Protein AF-A0A418XB58-F1 (afdb_monomer)

Radius of gyration: 22.67 Å; Cα contacts (8 Å, |Δi|>4): 62; chains: 1; bounding box: 60×21×68 Å

Solvent-accessible surface area (backbone atoms only — not comparable to full-atom values): 7012 Å² total; per-residue (Å²): 107,68,66,56,32,51,50,28,47,51,50,20,53,50,40,47,51,54,39,51,52,54,54,55,60,72,71,47,90,67,87,66,86,38,73,64,57,55,49,52,53,50,52,50,54,52,50,52,52,52,50,49,52,63,50,47,65,55,54,58,71,67,68,64,93,71,75,54,76,69,50,44,52,54,49,50,56,52,49,52,54,39,49,51,25,44,49,50,25,54,50,32,51,52,51,37,53,49,55,50,52,5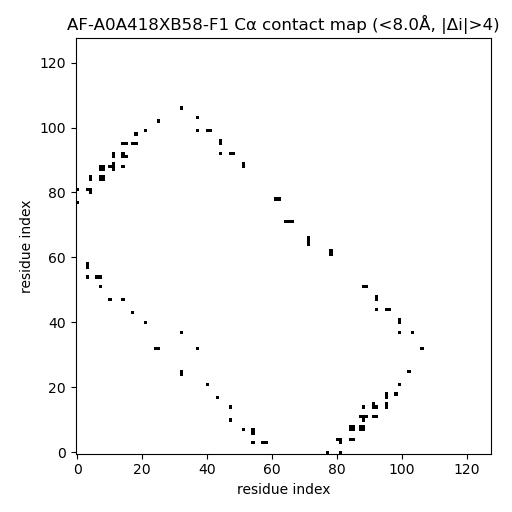3,49,51,51,54,50,55,49,52,55,52,52,53,50,50,52,52,50,51,55,53,50,50,65,72,75,102

pLDDT: mean 87.26, std 10.27, range [47.16, 97.75]

Secondary structure (DSSP, 8-state):
-HHHHHHHHHHHHHHHHHHHHHHHHHHSS-----HHHHHHHHHHHHHHHHHHHHHHHHHHHT-S--S-HHHHHHHHHHHHHHHHHHHHHHHHHHHHHHHHHHHHHHHHHHHHHHHHHHHHHHHHHHH-

Organism: NCBI:txid2320866

Sequence (128 aa):
MEDLIKNYTASASIVLQDNEALAAASSGLREIFSRSVINEHKEKVRNHFQILLKLDEQYTKHLSPQGTINELSMKSAQIQILSQARSMFVGAIKNYESSLTELEGQFQFKVSTTLAIVAILISILLTG

Foldseek 3Di:
DVVLLVLLQVLLVVLLVLLVVVVVVLPDPPPPPDPVVLVVLVVVLVVLVVSLVVSVVVLVVLPDDDDDPVVSVVSVVVNVSSVVSSVSSVVSSVVSVVSSVVVVVVVVVVVVVVVVVVVVVVVVVVVD

Mean predicted aligned error: 7.24 Å

Structure (mmCIF, N/CA/C/O backbone):
data_AF-A0A418XB58-F1
#
_entry.id   AF-A0A418XB58-F1
#
loop_
_atom_site.group_PDB
_atom_site.id
_atom_site.type_symbol
_atom_site.label_atom_id
_atom_site.label_alt_id
_atom_site.label_comp_id
_atom_site.label_asym_id
_atom_site.label_entity_id
_atom_site.label_seq_id
_atom_site.pdbx_PDB_ins_code
_atom_site.Cartn_x
_atom_site.Cartn_y
_atom_site.Cartn_z
_atom_site.occupancy
_atom_site.B_iso_or_equiv
_atom_site.auth_seq_id
_atom_site.auth_comp_id
_atom_site.auth_asym_id
_atom_site.auth_atom_id
_atom_site.pdbx_PDB_model_num
ATOM 1 N N . MET A 1 1 ? -18.679 -2.342 14.914 1.00 83.00 1 MET A N 1
ATOM 2 C CA . MET A 1 1 ? -17.247 -2.130 15.233 1.00 83.00 1 MET A CA 1
ATOM 3 C C . MET A 1 1 ? -16.408 -3.321 14.785 1.00 83.00 1 MET A C 1
ATOM 5 O O . MET A 1 1 ? -15.390 -3.104 14.145 1.00 83.00 1 MET A O 1
ATOM 9 N N . GLU A 1 2 ? -16.864 -4.554 15.022 1.00 88.25 2 GLU A N 1
ATOM 10 C CA . GLU A 1 2 ? -16.243 -5.768 14.460 1.00 88.25 2 GLU A CA 1
ATOM 11 C C . GLU A 1 2 ? -16.133 -5.738 12.930 1.00 88.25 2 GLU A C 1
ATOM 13 O O . GLU A 1 2 ? -15.065 -6.024 12.398 1.00 88.25 2 GLU A O 1
ATOM 18 N N . ASP A 1 3 ? -17.175 -5.284 12.223 1.00 92.38 3 ASP A N 1
ATOM 19 C CA . ASP A 1 3 ? -17.118 -5.127 10.760 1.00 92.38 3 ASP A CA 1
ATOM 20 C C . ASP A 1 3 ? -16.016 -4.163 10.313 1.00 92.38 3 ASP A C 1
ATOM 22 O O . ASP A 1 3 ? -15.322 -4.412 9.334 1.00 92.38 3 ASP A O 1
ATOM 26 N N . LEU A 1 4 ? -15.813 -3.073 11.055 1.00 92.75 4 LEU A N 1
ATOM 27 C CA . LEU A 1 4 ? -14.755 -2.102 10.781 1.00 92.75 4 LEU A CA 1
ATOM 28 C C . LEU A 1 4 ? -13.371 -2.713 11.000 1.00 92.75 4 LEU A C 1
ATOM 30 O O . LEU A 1 4 ? -12.507 -2.555 10.144 1.00 92.75 4 LEU A O 1
ATOM 34 N N . ILE A 1 5 ? -13.179 -3.452 12.098 1.00 92.88 5 ILE A N 1
ATOM 35 C CA . ILE A 1 5 ? -11.943 -4.203 12.360 1.00 92.88 5 ILE A CA 1
ATOM 36 C C . ILE A 1 5 ? -11.669 -5.157 11.192 1.00 92.88 5 ILE A C 1
ATOM 38 O O . ILE A 1 5 ? -10.593 -5.111 10.600 1.00 92.88 5 ILE A O 1
ATOM 42 N N . LYS A 1 6 ? -12.669 -5.956 10.800 1.00 95.81 6 LYS A N 1
ATOM 43 C CA . LYS A 1 6 ? -12.570 -6.895 9.678 1.00 95.81 6 LYS A CA 1
ATOM 44 C C . LYS A 1 6 ? -12.224 -6.186 8.369 1.00 95.81 6 LYS A C 1
ATOM 46 O O . LYS A 1 6 ? -11.354 -6.660 7.645 1.00 95.81 6 LYS A O 1
ATOM 51 N N . ASN A 1 7 ? -12.859 -5.053 8.079 1.00 96.12 7 ASN A N 1
ATOM 52 C CA . ASN A 1 7 ? -12.620 -4.287 6.858 1.00 96.12 7 ASN A CA 1
ATOM 53 C C . ASN A 1 7 ? -11.213 -3.678 6.826 1.00 96.12 7 ASN A C 1
ATOM 55 O O . ASN A 1 7 ? -10.558 -3.740 5.786 1.00 96.12 7 ASN A O 1
ATOM 59 N N . TYR A 1 8 ? -10.715 -3.149 7.949 1.00 96.44 8 TYR A N 1
ATOM 60 C CA . TYR A 1 8 ? -9.336 -2.667 8.052 1.00 96.44 8 TYR A CA 1
ATOM 61 C C . TYR A 1 8 ? -8.328 -3.801 7.849 1.00 96.44 8 TYR A C 1
ATOM 63 O O . TYR A 1 8 ? -7.417 -3.673 7.034 1.00 96.44 8 TYR A O 1
ATOM 71 N N . THR A 1 9 ? -8.512 -4.933 8.533 1.00 95.44 9 THR A N 1
ATOM 72 C CA . THR A 1 9 ? -7.612 -6.089 8.413 1.00 95.44 9 THR A CA 1
ATOM 73 C C . THR A 1 9 ? -7.641 -6.698 7.009 1.00 95.44 9 THR A C 1
ATOM 75 O O . THR A 1 9 ? -6.586 -6.997 6.453 1.00 95.44 9 THR A O 1
ATOM 78 N N . ALA A 1 10 ? -8.822 -6.841 6.401 1.00 97.31 10 ALA A N 1
ATOM 79 C CA . ALA A 1 10 ? -8.956 -7.337 5.034 1.00 97.31 10 ALA A CA 1
ATOM 80 C C . ALA A 1 10 ? -8.285 -6.392 4.028 1.00 97.31 10 ALA A C 1
ATOM 82 O O . ALA A 1 10 ? -7.522 -6.847 3.180 1.00 97.31 10 ALA A O 1
ATOM 83 N N . SER A 1 11 ? -8.496 -5.079 4.165 1.00 96.62 11 SER A N 1
ATOM 84 C CA . SER A 1 11 ? -7.859 -4.087 3.292 1.00 96.62 11 SER A CA 1
ATOM 85 C C . SER A 1 11 ? -6.335 -4.083 3.453 1.00 96.62 11 SER A C 1
ATOM 87 O O . SER A 1 11 ? -5.619 -4.015 2.459 1.00 96.62 11 SER A O 1
ATOM 89 N N . ALA A 1 12 ? -5.823 -4.249 4.679 1.00 95.50 12 ALA A N 1
ATOM 90 C CA . ALA A 1 12 ? -4.390 -4.417 4.926 1.00 95.50 12 ALA A CA 1
ATOM 91 C C . ALA A 1 12 ? -3.827 -5.651 4.206 1.00 95.50 12 ALA A C 1
ATOM 93 O O . ALA A 1 12 ? -2.783 -5.563 3.567 1.00 95.50 12 ALA A O 1
ATOM 94 N N . SER A 1 13 ? -4.538 -6.781 4.254 1.00 97.25 13 SER A N 1
ATOM 95 C CA . SER A 1 13 ? -4.133 -7.999 3.545 1.00 97.25 13 SER A CA 1
ATOM 96 C C . SER A 1 13 ? -4.095 -7.807 2.028 1.00 97.25 13 SER A C 1
ATOM 98 O O . SER A 1 13 ? -3.183 -8.317 1.384 1.00 97.25 13 SER A O 1
ATOM 100 N N . ILE A 1 14 ? -5.055 -7.075 1.457 1.00 97.38 14 ILE A N 1
ATOM 101 C CA . ILE A 1 14 ? -5.083 -6.783 0.015 1.00 97.38 14 ILE A CA 1
ATOM 102 C C . ILE A 1 14 ? -3.890 -5.901 -0.372 1.00 97.38 14 ILE A C 1
ATOM 104 O O . ILE A 1 14 ? -3.216 -6.188 -1.355 1.00 97.38 14 ILE A O 1
ATOM 108 N N . VAL A 1 15 ? -3.571 -4.874 0.424 1.00 97.25 15 VAL A N 1
ATOM 109 C CA . VAL A 1 15 ? -2.386 -4.033 0.180 1.00 97.25 15 VAL A CA 1
ATOM 110 C C . VAL A 1 15 ? -1.098 -4.849 0.207 1.00 97.25 15 VAL A C 1
ATOM 112 O O . VAL A 1 15 ? -0.222 -4.633 -0.626 1.00 97.25 15 VAL A O 1
ATOM 115 N N . LEU A 1 16 ? -0.971 -5.787 1.149 1.00 95.88 16 LEU A N 1
ATOM 116 C CA . LEU A 1 16 ? 0.199 -6.661 1.216 1.00 95.88 16 LEU A CA 1
ATOM 117 C C . LEU A 1 16 ? 0.325 -7.527 -0.044 1.00 95.88 16 LEU A C 1
ATOM 119 O O . LEU A 1 16 ? 1.413 -7.598 -0.605 1.00 95.88 16 LEU A O 1
ATOM 123 N N . GLN A 1 17 ? -0.779 -8.092 -0.540 1.00 96.06 17 GLN A N 1
ATOM 124 C CA . GLN A 1 17 ? -0.795 -8.854 -1.797 1.00 96.06 17 GLN A CA 1
ATOM 125 C C . GLN A 1 17 ? -0.419 -7.990 -3.009 1.00 96.06 17 GLN A C 1
ATOM 127 O O . GLN A 1 17 ? 0.358 -8.416 -3.862 1.00 96.06 17 GLN A O 1
ATOM 132 N N . ASP A 1 18 ? -0.925 -6.757 -3.081 1.00 95.00 18 ASP A N 1
ATOM 133 C CA . ASP A 1 18 ? -0.559 -5.815 -4.143 1.00 95.00 18 ASP A CA 1
ATOM 134 C C . ASP A 1 18 ? 0.928 -5.425 -4.083 1.00 95.00 18 ASP A C 1
ATOM 136 O O . ASP A 1 18 ? 1.575 -5.271 -5.124 1.00 95.00 18 ASP A O 1
ATOM 140 N N . ASN A 1 19 ? 1.486 -5.292 -2.876 1.00 93.38 19 ASN A N 1
ATOM 141 C CA . ASN A 1 19 ? 2.906 -5.017 -2.678 1.00 93.38 19 ASN A CA 1
ATOM 142 C C . ASN A 1 19 ? 3.784 -6.225 -3.054 1.00 93.38 19 ASN A C 1
ATOM 144 O O . ASN A 1 19 ? 4.833 -6.066 -3.676 1.00 93.38 19 ASN A O 1
ATOM 148 N N . GLU A 1 20 ? 3.343 -7.444 -2.742 1.00 90.94 20 GLU A N 1
ATOM 149 C CA . GLU A 1 20 ? 3.996 -8.675 -3.202 1.00 90.94 20 GLU A CA 1
ATOM 150 C C 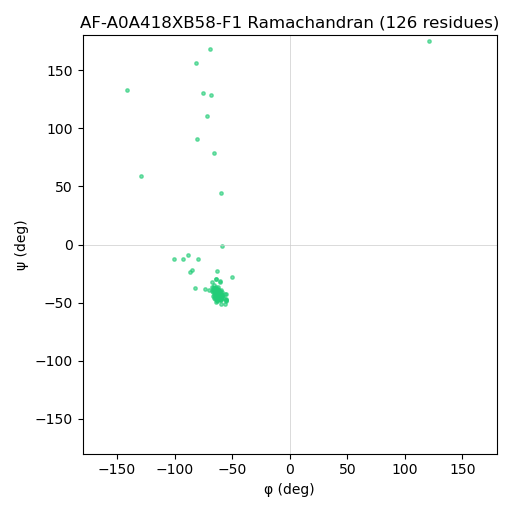. GLU A 1 20 ? 3.974 -8.780 -4.732 1.00 90.94 20 GLU A C 1
ATOM 152 O O . GLU A 1 20 ? 4.989 -9.117 -5.342 1.00 90.94 20 GLU A O 1
ATOM 157 N N . ALA A 1 21 ? 2.856 -8.420 -5.372 1.00 89.56 21 ALA A N 1
ATOM 158 C CA . ALA A 1 21 ? 2.755 -8.378 -6.829 1.00 89.56 21 ALA A CA 1
ATOM 159 C C . ALA A 1 21 ? 3.723 -7.353 -7.447 1.00 89.56 21 ALA A C 1
ATOM 161 O O . ALA A 1 21 ? 4.357 -7.643 -8.464 1.00 89.56 21 ALA A O 1
ATOM 162 N N . LEU A 1 22 ? 3.893 -6.186 -6.813 1.00 88.88 22 LEU A N 1
ATOM 163 C CA . LEU A 1 22 ? 4.888 -5.187 -7.214 1.00 88.88 22 LEU A CA 1
ATOM 164 C C . LEU A 1 22 ? 6.324 -5.740 -7.113 1.00 88.88 22 LEU A C 1
ATOM 166 O O . LEU A 1 22 ? 7.123 -5.559 -8.033 1.00 88.88 22 LEU A O 1
ATOM 170 N N . ALA A 1 23 ? 6.646 -6.446 -6.026 1.00 85.31 23 ALA A N 1
ATOM 171 C CA . ALA A 1 23 ? 7.956 -7.071 -5.832 1.00 85.31 23 ALA A CA 1
ATOM 172 C C . ALA A 1 23 ? 8.217 -8.227 -6.820 1.00 85.31 23 ALA A C 1
ATOM 174 O O . ALA A 1 23 ? 9.331 -8.397 -7.320 1.00 85.31 23 ALA A O 1
ATOM 175 N N . ALA A 1 24 ? 7.193 -9.014 -7.154 1.00 83.75 24 ALA A N 1
ATOM 176 C CA . ALA A 1 24 ? 7.293 -10.058 -8.173 1.00 83.75 24 ALA A CA 1
ATOM 177 C C . ALA A 1 24 ? 7.519 -9.462 -9.573 1.00 83.75 24 ALA A C 1
ATOM 179 O O . ALA A 1 24 ? 8.328 -9.970 -10.352 1.00 83.75 24 ALA A O 1
ATOM 180 N N . ALA A 1 25 ? 6.854 -8.344 -9.882 1.00 76.50 25 ALA A N 1
ATOM 181 C CA . ALA A 1 25 ? 7.056 -7.629 -11.137 1.00 76.50 25 ALA A CA 1
ATOM 182 C C . ALA A 1 25 ? 8.485 -7.071 -11.270 1.00 76.50 25 ALA A C 1
ATOM 184 O O . ALA A 1 25 ? 8.983 -6.946 -12.387 1.00 76.50 25 ALA A O 1
ATOM 185 N N . SER A 1 26 ? 9.156 -6.738 -10.159 1.00 72.19 26 SER A N 1
ATOM 186 C CA . SER A 1 26 ? 10.503 -6.144 -10.185 1.00 72.19 26 SER A CA 1
ATOM 187 C C . SER A 1 26 ? 11.635 -7.162 -10.285 1.00 72.19 26 SER A C 1
ATOM 189 O O . SER A 1 26 ? 12.728 -6.824 -10.740 1.00 72.19 26 SER A O 1
ATOM 191 N N . SER A 1 27 ? 11.378 -8.412 -9.899 1.00 69.12 27 SER A N 1
ATOM 192 C CA . SER A 1 27 ? 12.370 -9.492 -9.845 1.00 69.12 27 SER A CA 1
ATOM 193 C C . SER A 1 27 ? 12.440 -10.341 -11.124 1.00 69.12 27 SER A C 1
ATOM 195 O O . SER A 1 27 ? 13.398 -11.092 -11.318 1.00 69.12 27 SER A O 1
ATOM 197 N N . GLY A 1 28 ? 11.476 -10.208 -12.040 1.00 60.59 28 GLY A N 1
ATOM 198 C CA . GLY A 1 28 ? 11.494 -10.900 -13.329 1.00 60.59 28 GLY A CA 1
ATOM 199 C C . GLY A 1 28 ? 12.488 -10.300 -14.333 1.00 60.59 28 GLY A C 1
ATOM 200 O O . GLY A 1 28 ? 12.428 -9.118 -14.649 1.00 60.59 28 GLY A O 1
ATOM 201 N N . LEU A 1 29 ? 13.319 -11.148 -14.954 1.00 47.16 29 LEU A N 1
ATOM 202 C CA . LEU A 1 29 ? 14.175 -10.842 -16.124 1.00 47.16 29 LEU A CA 1
ATOM 203 C C . LEU A 1 29 ? 13.405 -10.355 -17.375 1.00 47.16 29 LEU A C 1
ATOM 205 O O . LEU A 1 29 ? 14.012 -10.059 -18.402 1.00 47.16 29 LEU A O 1
ATOM 209 N N . ARG A 1 30 ? 12.068 -10.267 -17.323 1.00 51.31 30 ARG A N 1
ATOM 210 C CA . ARG A 1 30 ? 11.264 -9.605 -18.356 1.00 51.31 30 ARG A CA 1
ATOM 211 C C . ARG A 1 30 ? 11.297 -8.102 -18.113 1.00 51.31 30 ARG A C 1
ATOM 213 O O . ARG A 1 30 ? 10.488 -7.533 -17.393 1.00 51.31 30 ARG A O 1
ATOM 220 N N . GLU A 1 31 ? 12.281 -7.513 -18.764 1.00 52.97 31 GLU A N 1
ATOM 221 C CA . GLU A 1 31 ? 12.745 -6.131 -18.800 1.00 52.97 31 GLU A CA 1
ATOM 222 C C . GLU A 1 31 ? 11.713 -5.087 -19.281 1.00 52.97 31 GLU A C 1
ATOM 224 O O . GLU A 1 31 ? 12.022 -4.197 -20.066 1.00 52.97 31 GLU A O 1
ATOM 229 N N . ILE A 1 32 ? 10.466 -5.159 -18.817 1.00 53.72 32 ILE A N 1
ATOM 230 C CA . ILE A 1 32 ? 9.473 -4.111 -19.064 1.00 53.72 32 ILE A CA 1
ATOM 231 C C . ILE A 1 32 ? 8.848 -3.710 -17.731 1.00 53.72 32 ILE A C 1
ATOM 233 O O . ILE A 1 32 ? 7.634 -3.743 -17.533 1.00 53.72 32 ILE A O 1
ATOM 237 N N . PHE A 1 33 ? 9.703 -3.250 -16.814 1.00 62.75 33 PHE A N 1
ATOM 238 C CA . PHE A 1 33 ? 9.274 -2.270 -15.822 1.00 62.75 33 PHE A CA 1
ATOM 239 C C . PHE A 1 33 ? 8.953 -0.987 -16.598 1.00 62.75 33 PHE A C 1
ATOM 241 O O . PHE A 1 33 ? 9.787 -0.108 -16.772 1.00 62.75 33 PHE A O 1
ATOM 248 N N . SER A 1 34 ? 7.780 -0.941 -17.224 1.00 69.69 34 SER A N 1
ATOM 249 C CA . SER A 1 34 ? 7.348 0.233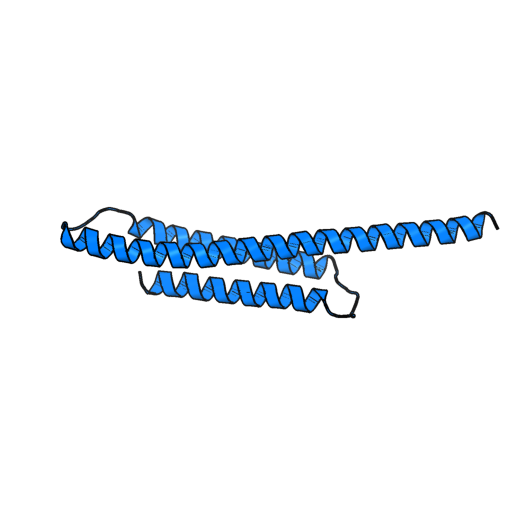 -17.972 1.00 69.69 34 SER A CA 1
ATOM 250 C C . SER A 1 34 ? 6.779 1.262 -17.010 1.00 69.69 34 SER A C 1
ATOM 252 O O . SER A 1 34 ? 6.227 0.929 -15.958 1.00 69.69 34 SER A O 1
ATOM 254 N N . ARG A 1 35 ? 6.803 2.529 -17.430 1.00 79.00 35 ARG A N 1
ATOM 255 C CA . ARG A 1 35 ? 6.025 3.587 -16.770 1.00 79.00 35 ARG A CA 1
ATOM 256 C C . ARG A 1 35 ? 4.555 3.190 -16.573 1.00 79.00 35 ARG A C 1
ATOM 258 O O . ARG A 1 35 ? 3.944 3.649 -15.621 1.00 79.00 35 ARG A O 1
ATOM 265 N N . SER A 1 36 ? 4.000 2.328 -17.433 1.00 82.56 36 SER A N 1
ATOM 266 C CA . SER A 1 36 ? 2.626 1.831 -17.304 1.00 82.56 36 SER A CA 1
ATOM 267 C C . SER A 1 36 ? 2.413 0.999 -16.040 1.00 82.56 36 SER A C 1
ATOM 269 O O . SER A 1 36 ? 1.428 1.222 -15.349 1.00 82.56 36 SER A O 1
ATOM 271 N N . VAL A 1 37 ? 3.331 0.081 -15.716 1.00 84.50 37 VAL A N 1
ATOM 272 C CA . VAL A 1 37 ? 3.239 -0.762 -14.507 1.00 84.50 37 VAL A CA 1
ATOM 273 C C . VAL A 1 37 ? 3.350 0.110 -13.260 1.00 84.50 37 VAL A C 1
ATOM 275 O O . VAL A 1 37 ? 2.513 0.041 -12.366 1.00 84.50 37 VAL A O 1
ATOM 278 N N . ILE A 1 38 ? 4.333 1.010 -13.237 1.00 86.69 38 ILE A N 1
ATOM 279 C CA . ILE A 1 38 ? 4.498 1.987 -12.157 1.00 86.69 38 ILE A CA 1
ATOM 280 C C . ILE A 1 38 ? 3.214 2.811 -11.954 1.00 86.69 38 ILE A C 1
ATOM 282 O O . ILE A 1 38 ? 2.734 2.946 -10.830 1.00 86.69 38 ILE A O 1
ATOM 286 N N . ASN A 1 39 ? 2.628 3.327 -13.039 1.00 89.38 39 ASN A N 1
ATOM 287 C CA . ASN A 1 39 ? 1.396 4.111 -12.978 1.00 89.38 39 ASN A CA 1
ATOM 288 C C . ASN A 1 39 ? 0.197 3.280 -12.494 1.00 89.38 39 ASN A C 1
ATOM 290 O O . ASN A 1 39 ? -0.604 3.780 -11.711 1.00 89.38 39 ASN A O 1
ATOM 294 N N . GLU A 1 40 ? 0.083 2.013 -12.903 1.00 91.88 40 GLU A N 1
ATOM 295 C CA . GLU A 1 40 ? -0.959 1.107 -12.406 1.00 91.88 40 GLU A CA 1
ATOM 296 C C . GLU A 1 40 ? -0.861 0.934 -10.884 1.00 91.88 40 GLU A C 1
ATOM 298 O O . GLU A 1 40 ? -1.854 1.075 -10.167 1.00 91.88 40 GLU A O 1
ATOM 303 N N . HIS A 1 41 ? 0.343 0.680 -10.368 1.00 93.31 41 HIS A N 1
ATOM 304 C CA . HIS A 1 41 ? 0.557 0.525 -8.931 1.00 93.31 41 HIS A CA 1
ATOM 305 C C . HIS A 1 41 ? 0.346 1.846 -8.164 1.00 93.31 41 HIS A C 1
ATOM 307 O O . HIS A 1 41 ? -0.197 1.819 -7.058 1.00 93.31 41 HIS A O 1
ATOM 313 N N . LYS A 1 42 ? 0.650 3.010 -8.763 1.00 93.44 42 LYS A N 1
ATOM 314 C CA . LYS A 1 42 ? 0.285 4.328 -8.203 1.00 93.44 42 LYS A CA 1
ATOM 315 C C . LYS A 1 42 ? -1.225 4.497 -8.049 1.00 93.44 42 LYS A C 1
ATOM 317 O O . LYS A 1 42 ? -1.686 4.951 -7.000 1.00 93.44 42 LYS A O 1
ATOM 322 N N . GLU A 1 43 ? -1.998 4.093 -9.053 1.00 95.94 43 GLU A N 1
ATOM 323 C CA . GLU A 1 43 ? -3.461 4.120 -8.967 1.00 95.94 43 GLU A CA 1
ATOM 324 C C . GLU A 1 43 ? -3.985 3.147 -7.900 1.00 95.94 43 GLU A C 1
ATOM 326 O O . GLU A 1 43 ? -4.891 3.499 -7.144 1.00 95.94 43 GLU A O 1
ATOM 331 N N . LYS A 1 44 ? -3.373 1.964 -7.739 1.00 95.88 44 LYS A N 1
ATOM 332 C CA . LYS A 1 44 ? -3.709 1.046 -6.631 1.00 95.88 44 LYS A CA 1
ATOM 333 C C . LYS A 1 44 ? -3.465 1.688 -5.264 1.00 95.88 44 LYS A C 1
ATOM 335 O O . LYS A 1 44 ? -4.359 1.659 -4.421 1.00 95.88 44 LYS A O 1
ATOM 340 N N . VAL A 1 45 ? -2.309 2.324 -5.050 1.00 95.81 45 VAL A N 1
ATOM 341 C CA . VAL A 1 45 ? -2.016 3.067 -3.806 1.00 95.81 45 VAL A CA 1
ATOM 342 C C . VAL A 1 45 ? -3.071 4.151 -3.560 1.00 95.81 45 VAL A C 1
ATOM 344 O O . VAL A 1 45 ? -3.622 4.240 -2.460 1.00 95.81 45 VAL A O 1
ATOM 347 N N . ARG A 1 46 ? -3.428 4.928 -4.591 1.00 95.94 46 ARG A N 1
ATOM 348 C CA . ARG A 1 46 ? -4.484 5.950 -4.509 1.00 95.94 46 ARG A CA 1
ATOM 349 C C . ARG A 1 46 ? -5.835 5.351 -4.105 1.00 95.94 46 ARG A C 1
ATOM 351 O O . ARG A 1 46 ? -6.513 5.912 -3.243 1.00 95.94 46 ARG A O 1
ATOM 358 N N . ASN A 1 47 ? -6.215 4.214 -4.683 1.00 96.94 47 ASN A N 1
ATOM 359 C CA . ASN A 1 47 ? -7.455 3.513 -4.345 1.00 96.94 47 ASN A CA 1
ATOM 360 C C . ASN A 1 47 ? -7.458 3.034 -2.887 1.00 96.94 47 ASN A C 1
ATOM 362 O O . ASN A 1 47 ? -8.455 3.216 -2.187 1.00 96.94 47 ASN A O 1
ATOM 366 N N . HIS A 1 48 ? -6.335 2.507 -2.391 1.00 97.06 48 HIS A N 1
ATOM 367 C CA . HIS A 1 48 ? -6.200 2.106 -0.987 1.00 97.06 48 HIS A CA 1
ATOM 368 C C . HIS A 1 48 ? -6.343 3.287 -0.026 1.00 97.06 48 HIS A C 1
ATOM 370 O O . HIS A 1 48 ? -7.042 3.172 0.981 1.00 97.06 48 HIS A O 1
ATOM 376 N N . PHE A 1 49 ? -5.793 4.457 -0.368 1.00 95.75 49 PHE A N 1
ATOM 377 C CA . PHE A 1 49 ? -6.036 5.687 0.393 1.00 95.75 49 PHE A CA 1
ATOM 378 C C . PHE A 1 49 ? -7.512 6.105 0.388 1.00 95.75 49 PHE A C 1
ATOM 380 O O . PHE A 1 49 ? -8.037 6.510 1.424 1.00 95.75 49 PHE A O 1
ATOM 387 N N . GLN A 1 50 ? -8.214 5.982 -0.741 1.00 96.81 50 GLN A N 1
ATOM 388 C CA . GLN A 1 50 ? -9.651 6.273 -0.787 1.00 96.81 50 GLN A CA 1
ATOM 389 C C . GLN A 1 50 ? -10.465 5.315 0.091 1.00 96.81 50 GLN A C 1
ATOM 391 O O . GLN A 1 50 ? -11.422 5.740 0.739 1.00 96.81 50 GLN A O 1
ATOM 396 N N . ILE A 1 51 ? -10.091 4.033 0.136 1.00 96.56 51 ILE A N 1
ATOM 397 C CA . ILE A 1 51 ? -10.706 3.051 1.037 1.00 96.56 51 ILE A CA 1
ATOM 398 C C 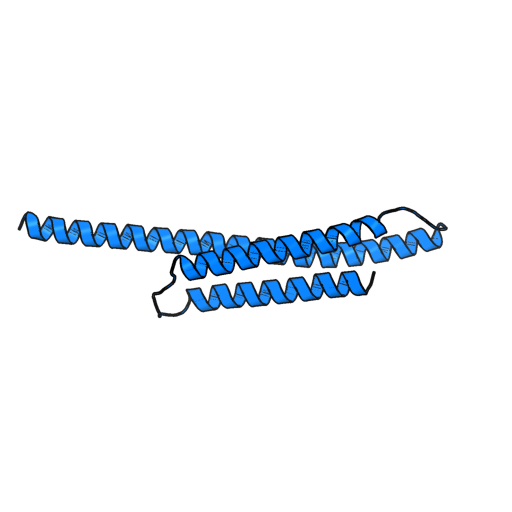. ILE A 1 51 ? -10.432 3.436 2.495 1.00 96.56 51 ILE A C 1
ATOM 400 O O . ILE A 1 51 ? -11.367 3.468 3.293 1.00 96.56 51 ILE A O 1
ATOM 404 N N . LEU A 1 52 ? -9.188 3.795 2.831 1.00 95.81 52 LEU A N 1
ATOM 405 C CA . LEU A 1 52 ? -8.815 4.260 4.170 1.00 95.81 52 LEU A CA 1
ATOM 406 C C . LEU A 1 52 ? -9.663 5.457 4.610 1.00 95.81 52 LEU A C 1
ATOM 408 O O . LEU A 1 52 ? -10.214 5.423 5.705 1.00 95.81 52 LEU A O 1
ATOM 412 N N . LEU A 1 53 ? -9.834 6.467 3.752 1.00 94.19 53 LEU A N 1
ATOM 413 C CA . LEU A 1 53 ? -10.665 7.637 4.057 1.00 94.19 53 LEU A CA 1
ATOM 414 C C . LEU A 1 53 ? -12.122 7.247 4.350 1.00 94.19 53 LEU A C 1
ATOM 416 O O . LEU A 1 53 ? -12.683 7.674 5.356 1.00 94.19 53 LEU A O 1
ATOM 420 N N . LYS A 1 54 ? -12.715 6.373 3.526 1.00 95.00 54 LYS A N 1
ATOM 421 C CA . LYS A 1 54 ? -14.091 5.884 3.736 1.00 95.00 54 LYS A CA 1
ATOM 422 C C . LYS A 1 54 ? -14.252 5.110 5.045 1.00 95.00 54 LYS A C 1
ATOM 424 O O . LYS A 1 54 ? -15.306 5.184 5.677 1.00 95.00 54 LYS A O 1
ATOM 429 N N . LEU A 1 55 ? -13.241 4.337 5.440 1.00 94.06 55 LEU A N 1
ATOM 430 C CA . LEU A 1 55 ? -13.255 3.618 6.715 1.00 94.06 55 LEU A CA 1
ATOM 431 C C . LEU A 1 55 ? -13.038 4.578 7.895 1.00 94.06 55 LEU A C 1
ATOM 433 O O . LEU A 1 55 ? -13.730 4.459 8.905 1.00 94.06 55 LEU A O 1
ATOM 437 N N . ASP A 1 56 ? -12.168 5.578 7.748 1.00 92.44 56 ASP A N 1
ATOM 438 C CA . ASP A 1 56 ? -11.890 6.588 8.777 1.00 92.44 56 ASP A CA 1
ATOM 439 C C . ASP A 1 56 ? -13.111 7.481 9.071 1.00 92.44 56 ASP A C 1
ATOM 441 O O . ASP A 1 56 ? -13.385 7.827 10.226 1.00 92.44 56 ASP A O 1
ATOM 445 N N . GLU A 1 57 ? -13.924 7.787 8.060 1.00 92.62 57 GLU A N 1
ATOM 446 C CA . GLU A 1 57 ? -15.222 8.448 8.250 1.00 92.62 57 GLU A CA 1
ATOM 447 C C . GLU A 1 57 ? -16.182 7.630 9.128 1.00 92.62 57 GLU A C 1
ATOM 449 O O . GLU A 1 57 ? -17.000 8.189 9.858 1.00 92.62 57 GLU A O 1
ATOM 454 N N . GLN A 1 58 ? -16.107 6.299 9.084 1.00 90.81 58 GLN A N 1
ATOM 455 C CA . GLN A 1 58 ? -16.907 5.434 9.952 1.00 90.81 58 GLN A CA 1
ATOM 456 C C . GLN A 1 58 ? -16.261 5.275 11.333 1.00 90.81 58 GLN A C 1
ATOM 458 O O . GLN A 1 58 ? -16.964 5.276 12.343 1.00 90.81 58 GLN A O 1
ATOM 463 N N . TYR A 1 59 ? -14.929 5.202 11.390 1.00 88.31 59 TYR A N 1
ATOM 464 C CA . TYR A 1 59 ? -14.149 5.169 12.626 1.00 88.31 59 TYR A CA 1
ATOM 465 C C . TYR A 1 59 ? -14.464 6.363 13.533 1.00 88.31 59 TYR A C 1
ATOM 467 O O . TYR A 1 59 ? -14.758 6.191 14.716 1.00 88.31 59 TYR A O 1
ATOM 475 N N . THR A 1 60 ? -14.475 7.574 12.972 1.00 86.94 60 THR A N 1
ATOM 476 C CA . THR A 1 60 ? -14.721 8.814 13.727 1.00 86.94 60 THR A CA 1
ATOM 477 C C . THR A 1 60 ? -16.093 8.852 14.402 1.00 86.94 60 THR A C 1
ATOM 479 O O . THR A 1 60 ? -16.208 9.373 15.512 1.00 86.94 60 THR A O 1
ATOM 482 N N . LYS A 1 61 ? -17.114 8.211 13.818 1.00 85.56 61 LYS A N 1
ATOM 483 C CA . LYS A 1 61 ? -18.458 8.085 14.420 1.00 85.56 61 LYS A CA 1
ATOM 484 C C . LYS A 1 61 ? -18.453 7.288 15.726 1.00 85.56 61 LYS A C 1
ATOM 486 O O . LYS A 1 61 ? -19.351 7.445 16.549 1.00 85.56 61 LYS A O 1
ATOM 491 N N . HIS A 1 62 ? -17.446 6.445 15.941 1.00 82.19 62 HIS A N 1
ATOM 492 C CA . HIS A 1 62 ? -17.317 5.644 17.155 1.00 82.19 62 HIS A CA 1
ATOM 493 C C . HIS A 1 62 ? -16.560 6.350 18.287 1.00 82.19 62 HIS A C 1
ATOM 495 O O . HIS A 1 62 ? -16.589 5.855 19.414 1.00 82.19 62 HIS A O 1
ATOM 501 N N . LEU A 1 63 ? -15.946 7.512 18.034 1.00 80.12 63 LEU A N 1
ATOM 502 C CA . LEU A 1 63 ? -15.109 8.219 19.011 1.00 80.12 63 LEU A CA 1
ATOM 503 C C . LEU A 1 63 ? -15.897 9.032 20.047 1.00 80.12 63 LEU A C 1
ATOM 505 O O . LEU A 1 63 ? -15.327 9.461 21.047 1.00 80.12 63 LEU A O 1
ATOM 509 N N . SER A 1 64 ? -17.200 9.246 19.851 1.00 78.00 64 SER A N 1
ATOM 510 C CA . SER A 1 64 ? -18.002 10.031 20.793 1.00 78.00 64 SER A CA 1
ATOM 511 C C . SER A 1 64 ? -18.165 9.306 22.139 1.00 78.00 64 SER A C 1
ATOM 513 O O . SER A 1 64 ? -18.603 8.149 22.150 1.00 78.00 64 SER A O 1
ATOM 515 N N . PRO A 1 65 ? -17.882 9.951 23.285 1.00 70.94 65 PRO A N 1
ATOM 516 C CA . PRO A 1 65 ? -18.150 9.370 24.595 1.00 70.94 65 PRO A CA 1
ATOM 517 C C . PRO A 1 65 ? -19.664 9.361 24.827 1.00 70.94 65 PRO A C 1
ATOM 519 O O . PRO A 1 65 ? -20.296 10.404 24.955 1.00 70.94 65 PRO A O 1
ATOM 522 N N . GLN A 1 66 ? -20.259 8.173 24.822 1.00 71.69 66 GLN A N 1
ATOM 523 C CA . GLN A 1 66 ? -21.670 7.963 25.134 1.00 71.69 66 GLN A CA 1
ATOM 524 C C . GLN A 1 66 ? -21.780 6.675 25.946 1.00 71.69 66 GLN A C 1
ATOM 526 O O . GLN A 1 66 ? -21.174 5.672 25.559 1.00 71.69 66 GLN A O 1
ATOM 531 N N . GLY A 1 67 ? -22.532 6.724 27.045 1.00 75.81 67 GLY A N 1
ATOM 532 C CA . GLY A 1 67 ? -22.771 5.590 27.938 1.00 75.81 67 GLY A CA 1
ATOM 533 C C . GLY A 1 67 ? -22.317 5.825 29.380 1.00 75.81 67 GLY A C 1
ATOM 534 O O . GLY A 1 67 ? -21.730 6.849 29.730 1.00 75.81 67 GLY A O 1
ATOM 535 N N . THR A 1 68 ? -22.626 4.846 30.218 1.00 82.38 68 THR A N 1
ATOM 536 C CA . THR A 1 68 ? -22.190 4.702 31.610 1.00 82.38 68 THR A CA 1
ATOM 537 C C . THR A 1 68 ? -20.687 4.397 31.708 1.00 82.38 68 THR A C 1
ATOM 539 O O . THR A 1 68 ? -20.034 4.062 30.721 1.00 82.38 68 THR A O 1
ATOM 542 N N . ILE A 1 69 ? -20.109 4.476 32.914 1.00 78.69 69 ILE A N 1
ATOM 543 C CA . ILE A 1 69 ? -18.668 4.238 33.151 1.00 78.69 69 ILE A CA 1
ATOM 544 C C . ILE A 1 69 ? -18.215 2.854 32.647 1.00 78.69 69 ILE A C 1
ATOM 546 O O . ILE A 1 69 ? -17.168 2.742 32.007 1.00 78.69 69 ILE A O 1
ATOM 550 N N . ASN A 1 70 ? -19.010 1.806 32.884 1.00 79.75 70 ASN A N 1
ATOM 551 C CA . ASN A 1 70 ? -18.687 0.450 32.425 1.00 79.75 70 ASN A CA 1
ATOM 552 C C . ASN A 1 70 ? -18.740 0.337 30.892 1.00 79.75 70 ASN A C 1
ATOM 554 O O . ASN A 1 70 ? -17.856 -0.266 30.283 1.00 79.75 70 ASN A O 1
ATOM 558 N N . GLU A 1 71 ? -19.727 0.973 30.258 1.00 82.38 71 GLU A N 1
ATOM 559 C CA . GLU A 1 71 ? -19.854 1.014 28.796 1.00 82.38 71 GLU A CA 1
ATOM 560 C C . GLU A 1 71 ? -18.705 1.800 28.151 1.00 82.38 71 GLU A C 1
ATOM 562 O O . GLU A 1 71 ? -18.181 1.387 27.117 1.00 82.38 71 GLU A O 1
ATOM 567 N N . LEU A 1 72 ? -18.246 2.882 28.787 1.00 82.81 72 LEU A N 1
ATOM 568 C CA . LEU A 1 72 ? -17.075 3.646 28.351 1.00 82.81 72 LEU A CA 1
ATOM 569 C C . LEU A 1 72 ? -15.784 2.821 28.435 1.00 82.81 72 LEU A C 1
ATOM 571 O O . LEU A 1 72 ? -14.959 2.897 27.524 1.00 82.81 72 LEU A O 1
ATOM 575 N N . SER A 1 73 ? -15.613 2.007 29.482 1.00 83.31 73 SER A N 1
ATOM 576 C CA . SER A 1 73 ? -14.453 1.116 29.623 1.00 83.31 73 SER A CA 1
ATOM 577 C C . SER A 1 73 ? -14.415 0.053 28.518 1.00 83.31 73 SER A C 1
ATOM 579 O O . SER A 1 73 ? -13.4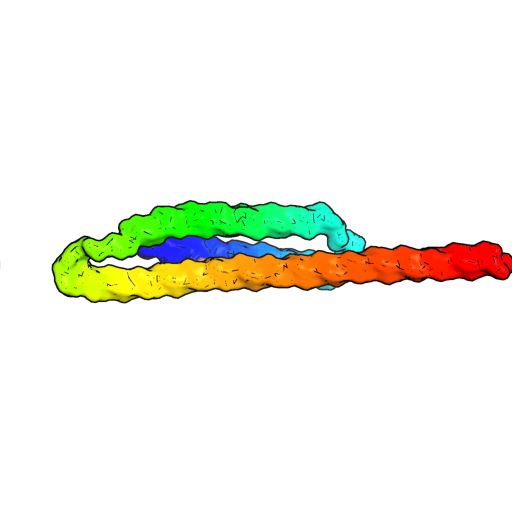05 -0.080 27.822 1.00 83.31 73 SER A O 1
ATOM 581 N N . MET A 1 74 ? -15.536 -0.637 28.277 1.00 83.69 74 MET A N 1
ATOM 582 C CA . MET A 1 74 ? -15.636 -1.617 27.188 1.00 83.69 74 MET A CA 1
ATOM 583 C C . MET A 1 74 ? -15.440 -0.965 25.816 1.00 83.69 74 MET A C 1
ATOM 585 O O . MET A 1 74 ? -14.695 -1.480 24.982 1.00 83.69 74 MET A O 1
ATOM 589 N N . LYS A 1 75 ? -16.053 0.201 25.586 1.00 85.81 75 LYS A N 1
ATOM 590 C CA . LYS A 1 75 ? -15.901 0.958 24.340 1.00 85.81 75 LYS A CA 1
ATOM 591 C C . LYS A 1 75 ? -14.455 1.403 24.114 1.00 85.81 75 LYS A C 1
ATOM 593 O O . LYS A 1 75 ? -13.975 1.332 22.988 1.00 85.81 75 LYS A O 1
ATOM 598 N N . SER A 1 76 ? -13.745 1.803 25.170 1.00 86.62 76 SER A N 1
ATOM 599 C CA . SER A 1 76 ? -12.321 2.149 25.105 1.00 86.62 76 SER A CA 1
ATOM 600 C C . SER A 1 76 ? -11.473 0.965 24.628 1.00 86.62 76 SER A C 1
ATOM 602 O O . SER A 1 76 ? -10.688 1.110 23.690 1.00 86.62 76 SER A O 1
ATOM 604 N N . ALA A 1 77 ? -11.696 -0.230 25.186 1.00 87.75 77 ALA A N 1
ATOM 605 C CA . ALA A 1 77 ? -11.007 -1.444 24.744 1.00 87.75 77 ALA A CA 1
ATOM 606 C C . ALA A 1 77 ? -11.296 -1.771 23.266 1.00 87.75 77 ALA A C 1
ATOM 608 O O . ALA A 1 77 ? -10.382 -2.077 22.502 1.00 87.75 77 ALA A O 1
ATOM 609 N N . GLN A 1 78 ? -12.551 -1.640 22.824 1.00 88.94 78 GLN A N 1
ATOM 610 C CA . GLN A 1 78 ? -12.912 -1.869 21.421 1.00 88.94 78 GLN A CA 1
ATOM 611 C C . GLN A 1 78 ? -12.281 -0.832 20.473 1.00 88.94 78 GLN A C 1
ATOM 613 O O . GLN A 1 78 ? -11.806 -1.196 19.396 1.00 88.94 78 GLN A O 1
ATOM 618 N N . ILE A 1 79 ? -12.214 0.442 20.879 1.00 90.44 79 ILE A N 1
ATOM 619 C CA . ILE A 1 79 ? -11.536 1.503 20.117 1.00 90.44 79 ILE A CA 1
ATOM 620 C C . ILE A 1 79 ? -10.034 1.220 20.007 1.00 90.44 79 ILE A C 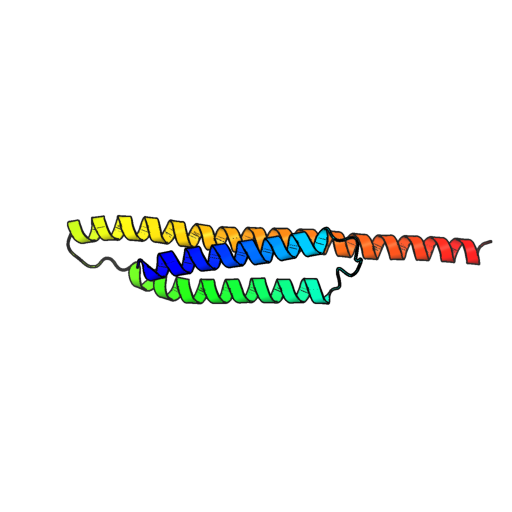1
ATOM 622 O O . ILE A 1 79 ? -9.464 1.445 18.942 1.00 90.44 79 ILE A O 1
ATOM 626 N N . GLN A 1 80 ? -9.387 0.693 21.053 1.00 91.88 80 GLN A N 1
ATOM 627 C CA . GLN A 1 80 ? -7.973 0.302 20.982 1.00 91.88 80 GLN A CA 1
ATOM 628 C C . GLN A 1 80 ? -7.736 -0.793 19.935 1.00 91.88 80 GLN A C 1
ATOM 630 O O . GLN A 1 80 ? -6.844 -0.652 19.099 1.00 91.88 80 GLN A O 1
ATOM 635 N N . ILE A 1 81 ? -8.564 -1.843 19.927 1.00 92.62 81 ILE A N 1
ATOM 636 C CA . ILE A 1 81 ? -8.475 -2.921 18.928 1.00 92.62 81 ILE A CA 1
ATOM 637 C C . ILE A 1 81 ? -8.699 -2.363 17.517 1.00 92.62 81 ILE A C 1
ATOM 639 O O . ILE A 1 81 ? -7.956 -2.673 16.586 1.00 92.62 81 ILE A O 1
ATOM 643 N N . LEU A 1 82 ? -9.697 -1.494 17.358 1.00 93.25 82 LEU A N 1
ATOM 644 C CA . LEU A 1 82 ? -9.994 -0.857 16.082 1.00 93.25 82 LEU A CA 1
ATOM 645 C C . LEU A 1 82 ? -8.853 0.054 15.600 1.00 93.25 82 LEU A C 1
ATOM 647 O O . LEU A 1 82 ? -8.497 0.027 14.422 1.00 93.25 82 LEU A O 1
ATOM 651 N N . SER A 1 83 ? -8.246 0.819 16.507 1.00 93.06 83 SER A N 1
ATOM 652 C CA . SER A 1 83 ? -7.075 1.655 16.231 1.00 93.06 83 SER A CA 1
ATOM 653 C C . SER A 1 83 ? -5.881 0.810 15.780 1.00 93.06 83 SER A C 1
ATOM 655 O O . SER A 1 83 ? -5.198 1.168 14.819 1.00 93.06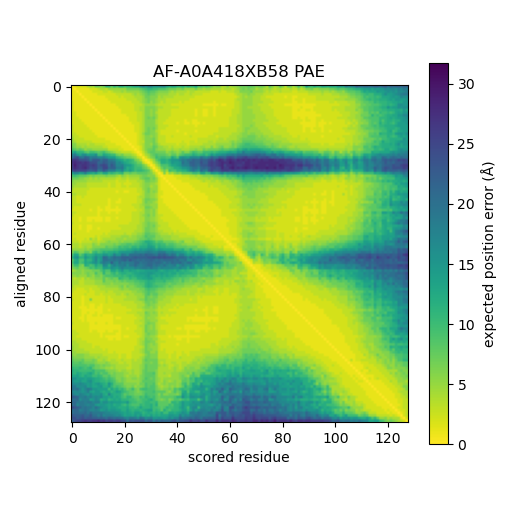 83 SER A O 1
ATOM 657 N N . GLN A 1 84 ? -5.674 -0.358 16.397 1.00 95.94 84 GLN A N 1
ATOM 658 C CA . GLN A 1 84 ? -4.638 -1.301 15.981 1.00 95.94 84 GLN A CA 1
ATOM 659 C C . GLN A 1 84 ? -4.888 -1.824 14.558 1.00 95.94 84 GLN A C 1
ATOM 661 O O . GLN A 1 84 ? -3.972 -1.812 13.736 1.00 95.94 84 GLN A O 1
ATOM 666 N N . ALA A 1 85 ? -6.122 -2.221 14.235 1.00 94.62 85 ALA A N 1
ATOM 667 C CA . ALA A 1 85 ? -6.479 -2.672 12.888 1.00 94.62 85 ALA A CA 1
ATOM 668 C C . ALA A 1 85 ? -6.275 -1.563 11.838 1.00 94.62 85 ALA A C 1
ATOM 670 O O . ALA A 1 85 ? -5.691 -1.803 10.779 1.00 94.62 85 ALA A O 1
ATOM 671 N N . ARG A 1 86 ? -6.674 -0.324 12.158 1.00 96.25 86 ARG A N 1
ATOM 672 C CA . ARG A 1 86 ? -6.399 0.850 11.320 1.00 96.25 86 ARG A CA 1
ATOM 673 C C . ARG A 1 86 ? -4.897 1.066 11.127 1.00 96.25 86 ARG A C 1
ATOM 675 O O . ARG A 1 86 ? -4.457 1.293 10.004 1.00 96.25 86 ARG A O 1
ATOM 682 N N . SER A 1 87 ? -4.112 0.980 12.200 1.00 96.94 87 SER A N 1
ATOM 683 C CA . SER A 1 87 ? -2.652 1.131 12.160 1.00 96.94 87 SER A CA 1
ATOM 684 C C . SER A 1 87 ? -2.000 0.103 11.232 1.00 96.94 87 SER A C 1
ATOM 686 O O . SER A 1 87 ? -1.136 0.462 10.433 1.00 96.94 87 SER A O 1
ATOM 688 N N . MET A 1 88 ? -2.472 -1.149 11.250 1.00 96.44 88 MET A N 1
ATOM 689 C CA . MET A 1 88 ? -2.014 -2.183 10.314 1.00 96.44 88 MET A CA 1
ATOM 690 C C . MET A 1 88 ? -2.286 -1.799 8.855 1.00 96.44 88 MET A C 1
ATOM 692 O O . MET A 1 88 ? -1.393 -1.931 8.020 1.00 96.44 88 MET A O 1
ATOM 696 N N . PHE A 1 89 ? -3.483 -1.290 8.543 1.00 97.75 89 PHE A N 1
ATOM 697 C CA . PHE A 1 89 ? -3.817 -0.869 7.179 1.00 97.75 89 PHE A CA 1
ATOM 698 C C . PHE A 1 89 ? -2.976 0.327 6.720 1.00 97.75 89 PHE A C 1
ATOM 700 O O . PHE A 1 89 ? -2.387 0.290 5.641 1.00 97.75 89 PHE A O 1
ATOM 707 N N . VAL A 1 90 ? -2.844 1.354 7.565 1.00 97.75 90 VAL A N 1
ATOM 708 C CA . VAL A 1 90 ? -1.994 2.526 7.291 1.00 97.75 90 VAL A CA 1
ATOM 709 C C . VAL A 1 90 ? -0.536 2.110 7.083 1.00 97.75 90 VAL A C 1
ATOM 711 O O . VAL A 1 90 ? 0.112 2.573 6.145 1.00 97.75 90 VAL A O 1
ATOM 714 N N . GLY A 1 91 ? -0.022 1.219 7.933 1.00 96.88 91 GLY A N 1
ATOM 715 C CA . GLY A 1 91 ? 1.331 0.682 7.817 1.00 96.88 91 GLY A CA 1
ATOM 716 C C . GLY A 1 91 ? 1.545 -0.075 6.507 1.00 96.88 91 GLY A C 1
ATOM 717 O O . GLY A 1 91 ? 2.556 0.140 5.843 1.00 96.88 91 GLY A O 1
ATOM 718 N N . ALA A 1 92 ? 0.578 -0.900 6.095 1.00 97.06 92 ALA A N 1
ATOM 719 C CA . ALA A 1 92 ? 0.640 -1.616 4.824 1.00 97.06 92 ALA A CA 1
ATOM 720 C C . ALA A 1 92 ? 0.702 -0.648 3.629 1.00 97.06 92 ALA A C 1
ATOM 722 O O . ALA A 1 92 ? 1.568 -0.810 2.771 1.00 97.06 92 ALA A O 1
ATOM 723 N N . ILE A 1 93 ? -0.149 0.390 3.602 1.00 97.56 93 ILE A N 1
ATOM 724 C CA . ILE A 1 93 ? -0.147 1.405 2.530 1.00 97.56 93 ILE A CA 1
ATOM 725 C C . ILE A 1 93 ? 1.196 2.134 2.482 1.00 97.56 93 ILE A C 1
ATOM 727 O O . ILE A 1 93 ? 1.791 2.253 1.414 1.00 97.56 93 ILE A O 1
ATOM 731 N N . LYS A 1 94 ? 1.704 2.574 3.640 1.00 97.12 94 LYS A N 1
ATOM 732 C CA . LYS A 1 94 ? 2.988 3.278 3.732 1.00 97.12 94 LYS A CA 1
ATOM 733 C C . LYS A 1 94 ? 4.147 2.421 3.220 1.00 97.12 94 LYS A C 1
ATOM 735 O O . LYS A 1 94 ? 5.008 2.917 2.498 1.00 97.12 94 LYS A O 1
ATOM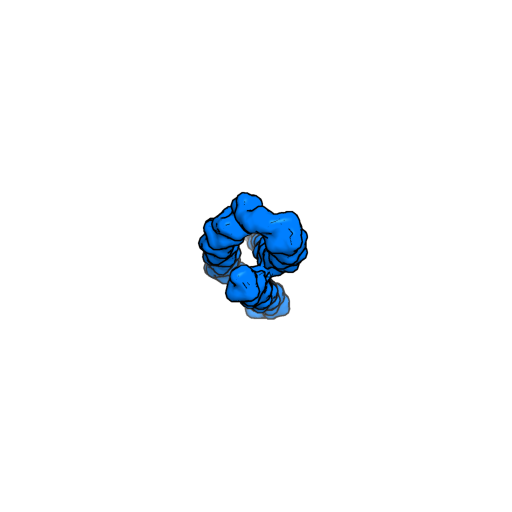 740 N N . ASN A 1 95 ? 4.176 1.144 3.592 1.00 95.94 95 ASN A N 1
ATOM 741 C CA . ASN A 1 95 ? 5.215 0.226 3.134 1.00 95.94 95 ASN A CA 1
ATOM 742 C C . ASN A 1 95 ? 5.135 0.020 1.618 1.00 95.94 95 ASN A C 1
ATOM 744 O O . ASN A 1 95 ? 6.161 0.065 0.948 1.00 95.94 95 ASN A O 1
ATOM 748 N N . TYR A 1 96 ? 3.926 -0.128 1.077 1.00 96.50 96 TYR A N 1
ATOM 749 C CA . TYR A 1 96 ? 3.708 -0.265 -0.360 1.00 96.50 96 TYR A CA 1
ATOM 750 C C . TYR A 1 96 ? 4.143 0.987 -1.143 1.00 96.50 96 TYR A C 1
ATOM 752 O O . TYR A 1 96 ? 4.853 0.879 -2.141 1.00 96.50 96 TYR A O 1
ATOM 760 N N . GLU A 1 97 ? 3.803 2.185 -0.659 1.00 95.50 97 GLU A N 1
ATOM 761 C CA . GLU A 1 97 ? 4.253 3.457 -1.243 1.00 95.50 97 GLU A CA 1
ATOM 762 C C . GLU A 1 97 ? 5.785 3.593 -1.215 1.00 95.50 97 GLU A C 1
ATOM 764 O O . GLU A 1 97 ? 6.396 4.026 -2.198 1.00 95.50 97 GLU A O 1
ATOM 769 N N . SER A 1 98 ? 6.420 3.169 -0.118 1.00 94.62 98 SER A N 1
ATOM 770 C CA . SER A 1 98 ? 7.880 3.151 0.004 1.00 94.62 98 SER A CA 1
ATOM 771 C C . SER A 1 98 ? 8.522 2.204 -1.012 1.00 94.62 98 SER A C 1
ATOM 773 O O . SER A 1 98 ? 9.452 2.606 -1.710 1.00 94.62 98 SER A O 1
ATOM 775 N N . SER A 1 99 ? 8.012 0.974 -1.137 1.00 92.06 99 SER A N 1
ATOM 776 C CA . SER A 1 99 ? 8.498 -0.006 -2.117 1.00 92.06 99 SER A CA 1
ATOM 777 C C . SER A 1 99 ? 8.326 0.491 -3.555 1.00 92.06 99 SER A C 1
ATOM 779 O O . SER A 1 99 ? 9.224 0.328 -4.380 1.00 92.06 99 SER A O 1
ATOM 781 N N . LEU A 1 100 ? 7.206 1.154 -3.856 1.00 92.00 100 LEU A N 1
ATOM 782 C CA . LEU A 1 100 ? 6.967 1.753 -5.167 1.00 92.00 100 LEU A CA 1
ATOM 783 C C . LEU A 1 100 ? 7.955 2.885 -5.462 1.00 92.00 100 LEU A C 1
ATOM 785 O O . LEU A 1 100 ? 8.542 2.909 -6.540 1.00 92.00 100 LEU A O 1
ATOM 789 N N . THR A 1 101 ? 8.189 3.776 -4.499 1.00 91.00 101 THR A N 1
ATOM 790 C CA . THR A 1 101 ? 9.140 4.892 -4.638 1.00 91.00 101 THR A CA 1
ATOM 791 C C . THR A 1 101 ? 10.566 4.395 -4.879 1.00 91.00 101 THR A C 1
ATOM 793 O O . THR A 1 101 ? 11.275 4.920 -5.740 1.00 91.00 101 THR A O 1
ATOM 796 N N . GLU A 1 102 ? 10.988 3.356 -4.156 1.00 89.62 102 GLU A N 1
ATOM 797 C CA . GLU A 1 102 ? 12.296 2.730 -4.352 1.00 89.62 102 GLU A CA 1
ATOM 798 C C . GLU A 1 102 ? 12.436 2.162 -5.773 1.00 89.62 102 GLU A C 1
ATOM 800 O O . GLU A 1 102 ? 13.431 2.416 -6.458 1.00 89.62 102 GLU A O 1
ATOM 805 N N . LEU A 1 103 ? 11.408 1.460 -6.256 1.00 85.56 103 LEU A N 1
ATOM 806 C CA . LEU A 1 103 ? 11.390 0.892 -7.604 1.00 85.56 103 LEU A CA 1
ATOM 807 C C . LEU A 1 103 ? 11.375 1.959 -8.703 1.00 85.56 103 LEU A C 1
ATOM 809 O O . LEU A 1 103 ? 12.049 1.797 -9.722 1.00 85.56 103 LEU A O 1
ATOM 813 N N . GLU A 1 104 ? 10.669 3.073 -8.501 1.00 85.88 104 GLU A N 1
ATOM 814 C CA . GLU A 1 104 ? 10.730 4.218 -9.415 1.00 85.88 104 GLU A CA 1
ATOM 815 C C . GLU A 1 104 ? 12.148 4.788 -9.523 1.00 85.88 104 GLU A C 1
ATOM 817 O O . GLU A 1 104 ? 12.619 5.059 -10.632 1.00 85.88 104 GLU A O 1
ATOM 822 N N . GLY A 1 105 ? 12.845 4.925 -8.391 1.00 85.62 105 GLY A N 1
ATOM 823 C CA . GLY A 1 105 ? 14.238 5.371 -8.358 1.00 85.62 105 GLY A CA 1
ATOM 824 C C . GLY A 1 105 ? 15.166 4.426 -9.126 1.00 85.62 105 GLY A C 1
ATOM 825 O O . GLY A 1 105 ? 15.954 4.871 -9.965 1.00 85.62 105 GLY A O 1
ATOM 826 N N . GLN A 1 106 ? 15.024 3.115 -8.912 1.00 84.81 106 GLN A N 1
ATOM 827 C CA . GLN A 1 106 ? 15.796 2.100 -9.638 1.00 84.81 106 GLN A CA 1
ATOM 828 C C . GLN A 1 106 ? 15.529 2.140 -11.151 1.00 84.81 106 GLN A C 1
ATOM 830 O O . GLN A 1 106 ? 16.464 2.036 -11.951 1.00 84.81 106 GLN A O 1
ATOM 835 N N . PHE A 1 107 ? 14.271 2.325 -11.560 1.00 82.75 107 PHE A N 1
ATOM 836 C CA . PHE A 1 107 ? 13.903 2.452 -12.970 1.00 82.75 107 PHE A CA 1
ATOM 837 C C . PHE A 1 107 ? 14.538 3.690 -13.621 1.00 82.75 107 PHE A C 1
ATOM 839 O O . PHE A 1 107 ? 15.149 3.582 -14.687 1.00 82.75 107 PHE A O 1
ATOM 846 N N . GLN A 1 108 ? 14.444 4.858 -12.978 1.00 83.56 108 GLN A N 1
ATOM 847 C CA . GLN A 1 108 ? 15.040 6.095 -13.495 1.00 83.56 108 GLN A CA 1
ATOM 848 C C . GLN A 1 108 ? 16.564 5.995 -13.615 1.00 83.56 108 GLN A C 1
ATOM 850 O O . GLN A 1 108 ? 17.130 6.446 -14.615 1.00 83.56 108 GLN A O 1
ATOM 855 N N . PHE A 1 109 ? 17.218 5.360 -12.638 1.00 84.38 109 PHE A N 1
ATOM 856 C CA . PHE A 1 109 ? 18.653 5.106 -12.686 1.00 84.38 109 PHE A CA 1
ATOM 857 C C . PHE A 1 109 ? 19.030 4.251 -13.900 1.00 84.38 109 PHE A C 1
ATOM 859 O O . PHE A 1 109 ? 19.866 4.676 -14.695 1.00 84.38 109 PHE A O 1
ATOM 866 N N . LYS A 1 110 ? 18.357 3.107 -14.108 1.00 82.25 110 LYS A N 1
ATOM 867 C CA . LYS A 1 110 ? 18.609 2.228 -15.264 1.00 82.25 110 LYS A CA 1
ATOM 868 C C . LYS A 1 110 ? 18.476 2.973 -16.593 1.00 82.25 110 LYS A C 1
ATOM 870 O O . LYS A 1 110 ? 19.383 2.897 -17.415 1.00 82.25 110 LYS A O 1
ATOM 875 N N . VAL A 1 111 ? 17.395 3.736 -16.782 1.00 80.50 111 VAL A N 1
ATOM 876 C CA . VAL A 1 111 ? 17.178 4.526 -18.009 1.00 80.50 111 VAL A CA 1
ATOM 877 C C . VAL A 1 111 ? 18.314 5.527 -18.238 1.00 80.50 111 VAL A C 1
ATOM 879 O O . VAL A 1 111 ? 18.832 5.623 -19.351 1.00 80.50 111 VAL A O 1
ATOM 882 N N . SER A 1 112 ? 18.722 6.248 -17.191 1.00 82.50 112 SER A N 1
ATOM 883 C CA . SER A 1 112 ? 19.815 7.223 -17.267 1.00 82.50 112 SER A CA 1
ATOM 884 C C . SER A 1 112 ? 21.151 6.561 -17.627 1.00 82.50 112 SER A C 1
ATOM 886 O O . SER A 1 112 ? 21.848 7.017 -18.534 1.00 82.50 112 SER A O 1
ATOM 888 N N . THR A 1 113 ? 21.484 5.435 -16.986 1.00 85.12 113 THR A N 1
ATOM 889 C CA . THR A 1 113 ? 22.712 4.682 -17.268 1.00 85.12 113 THR A CA 1
ATOM 890 C C . THR A 1 113 ? 22.728 4.127 -18.691 1.00 85.12 113 THR A C 1
ATOM 892 O O . THR A 1 113 ? 23.740 4.258 -19.376 1.00 85.12 113 THR A O 1
ATOM 895 N N . THR A 1 114 ? 21.619 3.559 -19.177 1.00 82.88 114 THR A N 1
ATOM 896 C CA . THR A 1 114 ? 21.524 3.072 -20.562 1.00 82.88 114 THR A CA 1
ATOM 897 C C . THR A 1 114 ? 21.718 4.208 -21.563 1.00 82.88 114 THR A C 1
ATOM 899 O O . THR A 1 114 ? 22.477 4.050 -22.518 1.00 82.88 114 THR A O 1
ATOM 902 N N . LEU A 1 115 ? 21.096 5.370 -21.329 1.00 83.62 115 LEU A N 1
ATOM 903 C CA . LEU A 1 115 ? 21.276 6.542 -22.187 1.00 83.62 115 LEU A CA 1
ATOM 904 C C . LEU A 1 115 ? 22.740 7.004 -22.206 1.00 83.62 115 LEU A C 1
ATOM 906 O O . LEU A 1 115 ? 23.276 7.290 -23.276 1.00 83.62 115 LEU A O 1
ATOM 910 N N . ALA A 1 116 ? 23.399 7.025 -21.045 1.00 86.44 116 ALA A N 1
ATOM 911 C CA . ALA A 1 116 ? 24.811 7.374 -20.940 1.00 86.44 116 ALA A CA 1
ATOM 912 C C . ALA A 1 116 ? 25.707 6.393 -21.716 1.00 86.44 116 ALA A C 1
ATOM 914 O O . ALA A 1 116 ? 26.580 6.827 -22.463 1.00 86.44 116 ALA A O 1
ATOM 915 N N . ILE A 1 117 ? 25.464 5.081 -21.606 1.00 88.44 117 ILE A N 1
ATOM 916 C CA . ILE A 1 117 ? 26.208 4.056 -22.357 1.00 88.44 117 ILE A CA 1
ATOM 917 C C . ILE A 1 117 ? 26.019 4.242 -23.868 1.00 88.44 117 ILE A C 1
ATOM 919 O O . ILE A 1 117 ? 26.996 4.228 -24.614 1.00 88.44 117 ILE A O 1
ATOM 923 N N . VAL A 1 118 ? 24.783 4.464 -24.325 1.00 85.88 118 VAL A N 1
ATOM 924 C CA . VAL A 1 118 ? 24.492 4.719 -25.746 1.00 85.88 118 VAL A CA 1
ATOM 925 C C . VAL A 1 118 ? 25.211 5.979 -26.234 1.00 85.88 118 VAL A C 1
ATOM 927 O O . VAL A 1 118 ? 25.826 5.955 -27.299 1.00 85.88 118 VAL A O 1
ATOM 930 N N . ALA A 1 119 ? 25.201 7.057 -25.447 1.00 87.06 119 ALA A N 1
ATOM 931 C CA . ALA A 1 119 ? 25.906 8.291 -25.784 1.00 87.06 119 ALA A CA 1
ATOM 932 C C . ALA A 1 119 ? 27.427 8.082 -25.897 1.00 87.06 119 ALA A C 1
ATOM 934 O O . ALA A 1 119 ? 28.049 8.599 -26.828 1.00 87.06 119 ALA A O 1
ATOM 935 N N . ILE A 1 120 ? 28.021 7.287 -24.999 1.00 88.75 120 ILE A N 1
ATOM 936 C CA . ILE A 1 120 ? 29.444 6.916 -25.057 1.00 88.75 120 ILE A CA 1
ATOM 937 C C . ILE A 1 120 ? 29.745 6.134 -26.343 1.00 88.75 120 ILE A C 1
ATOM 939 O O . ILE A 1 120 ? 30.690 6.476 -27.050 1.00 88.75 120 ILE A O 1
ATOM 943 N N . LEU A 1 121 ? 28.928 5.134 -26.690 1.00 88.69 121 LEU A N 1
ATOM 944 C CA . LEU A 1 121 ? 29.116 4.336 -27.909 1.00 88.69 121 LEU A CA 1
ATOM 945 C C . LEU A 1 121 ? 29.036 5.189 -29.182 1.00 88.69 121 LEU A C 1
ATOM 947 O O . LEU A 1 121 ? 29.891 5.066 -30.057 1.00 88.69 121 LEU A O 1
ATOM 951 N N . ILE A 1 122 ? 28.048 6.086 -29.266 1.00 89.12 122 ILE A N 1
ATOM 952 C CA . ILE A 1 122 ? 27.906 7.032 -30.384 1.00 89.12 122 ILE A CA 1
ATOM 953 C C . ILE A 1 122 ? 29.128 7.956 -30.469 1.00 89.12 122 ILE A C 1
ATOM 955 O O . ILE A 1 122 ? 29.635 8.210 -31.558 1.00 89.12 122 ILE A O 1
ATOM 959 N N . SER A 1 123 ? 29.631 8.425 -29.325 1.00 85.94 123 SER A N 1
ATOM 960 C CA . SER A 1 123 ? 30.798 9.314 -29.276 1.00 85.94 123 SER A CA 1
ATOM 961 C C . SER A 1 123 ? 32.065 8.624 -29.787 1.00 85.94 123 SER A C 1
ATOM 963 O O . SER A 1 123 ? 32.822 9.236 -30.538 1.00 85.94 123 SER A O 1
ATOM 965 N N . ILE A 1 124 ? 32.270 7.347 -29.440 1.00 89.31 124 ILE A N 1
ATOM 966 C CA . ILE A 1 124 ? 33.392 6.536 -29.941 1.00 89.31 124 ILE A CA 1
ATOM 967 C C . ILE A 1 124 ? 33.274 6.333 -31.458 1.00 89.31 124 ILE A C 1
ATOM 969 O O . ILE A 1 124 ? 34.256 6.498 -32.168 1.00 89.31 124 ILE A O 1
ATOM 973 N N . LEU A 1 125 ? 32.074 6.036 -31.967 1.00 86.50 125 LEU A N 1
ATOM 974 C CA . LEU A 1 125 ? 31.828 5.857 -33.405 1.00 86.50 125 LEU A CA 1
ATOM 975 C C . LEU A 1 125 ? 32.051 7.132 -34.235 1.00 86.50 125 LEU A C 1
ATOM 977 O O . LEU A 1 125 ? 32.382 7.030 -35.408 1.00 86.50 125 LEU A O 1
ATOM 981 N N . LEU A 1 126 ? 31.832 8.315 -33.654 1.00 80.75 126 LEU A N 1
ATOM 982 C CA . LEU A 1 126 ? 31.987 9.605 -34.341 1.00 80.75 126 LEU A CA 1
ATOM 983 C C . LEU A 1 126 ? 33.414 10.163 -34.294 1.00 80.75 126 LEU A C 1
ATOM 985 O O . LEU A 1 126 ? 33.756 11.008 -35.118 1.00 80.75 126 LEU A O 1
ATOM 989 N N . THR A 1 127 ? 34.212 9.759 -33.303 1.00 75.25 127 THR A N 1
ATOM 990 C CA . THR A 1 127 ? 35.606 10.213 -33.140 1.00 75.25 127 THR A CA 1
ATOM 991 C C . THR A 1 127 ? 36.646 9.204 -33.631 1.00 75.25 127 THR A C 1
ATOM 993 O O . THR A 1 127 ? 37.816 9.573 -33.739 1.00 75.25 127 THR A O 1
ATOM 996 N N . GLY A 1 128 ? 36.234 7.961 -33.905 1.00 62.28 128 GLY A N 1
ATOM 997 C CA . GLY A 1 128 ? 37.057 6.892 -34.481 1.00 62.28 128 GLY A CA 1
ATOM 998 C C . GLY A 1 128 ? 37.097 6.866 -36.003 1.00 62.28 128 GLY A C 1
ATOM 999 O O . GLY A 1 128 ? 36.245 7.515 -36.648 1.00 62.28 128 GLY A O 1
#

Nearest PDB structures (foldseek):
  8dt0-assembly2_B  TM=3.173E-01  e=1.607E+00  synthetic construct
  2q12-assembly1_A-2  TM=4.277E-01  e=7.731E+00  Homo sapiens
  2z0n-assembly1_A-2  TM=4.306E-01  e=9.205E+00  Homo sapiens
  1i49-asse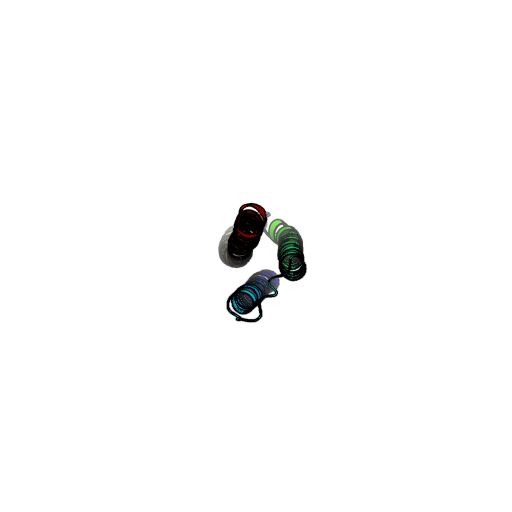mbly1_B  TM=2.999E-01  e=5.453E+00  Homo sapiens